Protein AF-A0AAF0U7B2-F1 (afdb_monomer)

Mean predicted aligned error: 6.47 Å

Solvent-accessible surface area (backbone atoms only — not comparable to full-atom values): 5122 Å² total; per-residue (Å²): 125,72,64,65,56,56,52,52,52,51,52,52,50,50,51,55,52,44,54,55,48,38,73,77,40,78,69,44,24,70,61,33,42,52,44,16,48,51,30,45,76,71,64,38,33,66,61,14,38,55,37,38,59,54,17,40,78,53,36,57,68,76,58,23,57,57,45,49,62,48,41,56,51,36,54,52,52,38,49,54,53,50,50,55,52,48,54,64,58,56,73,73,70,85,129

Secondary structure (DSSP, 8-state):
--HHHHHHHHHHHHHHHHHHHHHH-TT-HHHHHHHHHHHHHTT-HHHHHHHHHHHHHHS-HHHHHHHHHHHHHHHHHHHHHHHHHHHHHHTT---

Nearest PDB structures (foldseek):
  2kcl-assembly1_A  TM=8.199E-01  e=1.122E-01  Salinibacter ruber DSM 13855
  8ye5-assembly1_B  TM=8.327E-01  e=1.352E-01  Dehalobacter sp.
  2kcv-assembly1_A  TM=8.050E-01  e=1.629E-01  Salinibacter ruber DSM 13855
  8ye5-assembly1_A  TM=8.488E-01  e=3.658E-01  Dehalobacter sp.
  3upv-assembly1_A  TM=6.877E-01  e=3.658E-01  Saccharomyces cerevisiae S288C

Radius of gyration: 16.17 Å; Cα contacts (8 Å, |Δi|>4): 68; chains: 1; bounding box: 52×34×39 Å

pLDDT: mean 88.71, std 13.55, range [42.66, 98.0]

Foldseek 3Di:
DVVVVVVVVVLVVVLVVLVVVCVVPVLPLVSLLVSLVSCVVVVVLVVSLVSLVSSLVNDDPVVNVVSVVVSVVSVVSVVVVVVVVVVVVVVVDDD

Sequence (95 aa):
MLDNVSEY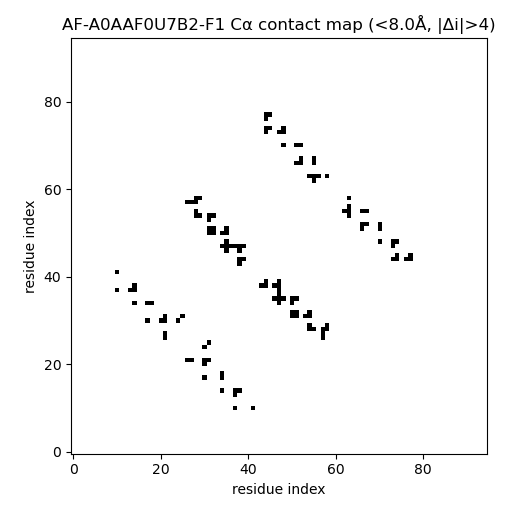QLSRLAIMASQRLLILQPHNWALRRDHGMMLYYSREYEEAVQELSICMVFAPEEEAEVLEAFVEKLHLLRLESSWKNLERKGRLTVT

Structure (mmCIF, N/CA/C/O backbone):
data_AF-A0AAF0U7B2-F1
#
_entry.id   AF-A0AAF0U7B2-F1
#
loop_
_atom_site.group_PDB
_atom_site.id
_atom_site.type_symbol
_atom_site.label_atom_id
_atom_site.label_alt_id
_atom_site.label_comp_id
_atom_site.label_asym_id
_atom_site.label_entity_id
_atom_site.label_seq_id
_atom_site.pdbx_PDB_ins_code
_atom_site.Cartn_x
_atom_site.Cartn_y
_atom_site.Cartn_z
_atom_site.occupancy
_atom_site.B_iso_or_equiv
_atom_site.auth_seq_id
_atom_site.auth_comp_id
_atom_site.auth_asym_id
_atom_site.auth_atom_id
_atom_site.pdbx_PDB_model_num
ATOM 1 N N . MET A 1 1 ? -15.161 23.498 4.852 1.00 51.62 1 MET A N 1
ATOM 2 C CA . MET A 1 1 ? -16.105 22.458 4.365 1.00 51.62 1 MET A CA 1
ATOM 3 C C . MET A 1 1 ? -16.000 22.245 2.850 1.00 51.62 1 MET A C 1
ATOM 5 O O . MET A 1 1 ? -16.277 21.140 2.411 1.00 51.62 1 MET A O 1
ATOM 9 N N . LEU A 1 2 ? -15.566 23.244 2.061 1.00 53.09 2 LEU A N 1
ATOM 10 C CA . LEU A 1 2 ? -15.340 23.105 0.611 1.00 53.09 2 LEU A CA 1
ATOM 11 C C . LEU A 1 2 ? -13.987 22.453 0.244 1.00 53.09 2 LEU A C 1
ATOM 13 O O . LEU A 1 2 ? -13.906 21.812 -0.797 1.00 53.09 2 LEU A O 1
ATOM 17 N N . ASP A 1 3 ? -12.973 22.527 1.113 1.00 60.94 3 ASP A N 1
ATOM 18 C CA . ASP A 1 3 ? -11.630 21.978 0.832 1.00 60.94 3 ASP A CA 1
ATOM 19 C C . ASP A 1 3 ? -11.572 20.440 0.851 1.00 60.94 3 ASP A C 1
ATOM 21 O O . ASP A 1 3 ? -10.900 19.822 0.033 1.00 60.94 3 ASP A O 1
ATOM 25 N N . ASN A 1 4 ? -12.359 19.788 1.713 1.00 57.91 4 ASN A N 1
ATOM 26 C CA . ASN A 1 4 ? -12.353 18.321 1.816 1.00 57.91 4 ASN A CA 1
ATOM 27 C C . ASN A 1 4 ? -12.947 17.639 0.569 1.00 57.91 4 ASN A C 1
ATOM 29 O O . ASN A 1 4 ? -12.645 16.483 0.279 1.00 57.91 4 ASN A O 1
ATOM 33 N N . VAL A 1 5 ? -13.831 18.334 -0.157 1.00 61.03 5 VAL A N 1
ATOM 34 C CA . VAL A 1 5 ? -14.487 17.788 -1.353 1.00 61.03 5 VAL A CA 1
ATOM 35 C C . VAL A 1 5 ? -13.519 17.774 -2.534 1.00 61.03 5 VAL A C 1
ATOM 37 O O . VAL A 1 5 ? -13.499 16.795 -3.278 1.00 61.03 5 VAL A O 1
ATOM 40 N N . SER A 1 6 ? -12.691 18.811 -2.699 1.00 70.94 6 SER A N 1
ATOM 41 C CA . SER A 1 6 ? -11.675 18.843 -3.758 1.00 70.94 6 SER A CA 1
ATOM 42 C C . SER A 1 6 ? -10.562 17.824 -3.502 1.00 70.94 6 SER A C 1
ATOM 44 O O . SER A 1 6 ? -10.163 17.118 -4.429 1.00 70.94 6 SER A O 1
ATOM 46 N N . GLU A 1 7 ? -10.134 17.670 -2.248 1.00 69.38 7 GLU A N 1
ATOM 47 C CA . GLU A 1 7 ? -9.124 16.686 -1.841 1.00 69.38 7 GLU A CA 1
ATOM 48 C C . GLU A 1 7 ? -9.593 15.239 -2.080 1.00 69.38 7 GLU A C 1
ATOM 50 O O . GLU A 1 7 ? -8.857 14.425 -2.641 1.00 69.38 7 GLU A O 1
ATOM 55 N N . TYR A 1 8 ? -10.856 14.927 -1.764 1.00 75.75 8 TYR A N 1
ATOM 56 C CA . TYR A 1 8 ? -11.434 13.604 -2.019 1.00 75.75 8 TYR A CA 1
ATOM 57 C C . TYR A 1 8 ? -11.513 13.269 -3.517 1.00 75.75 8 TYR A C 1
ATOM 59 O O . TYR A 1 8 ? -11.201 12.149 -3.926 1.00 75.75 8 TYR A O 1
ATOM 67 N N . GLN A 1 9 ? -11.898 14.234 -4.362 1.00 81.12 9 GLN A N 1
ATOM 68 C CA . GLN A 1 9 ? -11.911 14.018 -5.813 1.00 81.12 9 GLN A CA 1
ATOM 69 C C . GLN A 1 9 ? -10.496 13.818 -6.366 1.00 81.12 9 GLN A C 1
ATOM 71 O O . GLN A 1 9 ? -10.295 12.942 -7.209 1.00 81.12 9 GLN A O 1
ATOM 76 N N . LEU A 1 10 ? -9.516 14.579 -5.869 1.00 86.31 10 LEU A N 1
ATOM 77 C CA . LEU A 1 10 ? -8.119 14.449 -6.277 1.00 86.31 10 LEU A CA 1
ATOM 78 C C . LEU A 1 10 ? -7.544 13.075 -5.906 1.00 86.31 10 LEU A C 1
ATOM 80 O O . LEU A 1 10 ? -6.900 12.447 -6.745 1.00 86.31 10 LEU A O 1
ATOM 84 N N . SER A 1 11 ? -7.837 12.574 -4.701 1.00 86.50 11 SER A N 1
ATOM 85 C CA . SER A 1 11 ? -7.413 11.234 -4.268 1.00 86.50 11 SER A CA 1
ATOM 86 C C . SER A 1 11 ? -7.990 10.135 -5.170 1.00 86.50 11 SER A C 1
ATOM 88 O O . SER A 1 11 ? -7.255 9.284 -5.676 1.00 86.50 11 SER A O 1
ATOM 90 N N . ARG A 1 12 ? -9.288 10.205 -5.498 1.00 91.31 12 ARG A N 1
ATOM 91 C CA . ARG A 1 12 ? -9.918 9.246 -6.422 1.00 91.31 12 ARG A CA 1
ATOM 92 C C . ARG A 1 12 ? -9.309 9.287 -7.823 1.00 91.31 12 ARG A C 1
ATOM 94 O O . ARG A 1 12 ? -9.066 8.239 -8.417 1.00 91.31 12 ARG A O 1
ATOM 101 N N . LEU A 1 13 ? -9.042 10.481 -8.351 1.00 94.06 13 LEU A N 1
ATOM 102 C CA . LEU A 1 13 ? -8.367 10.652 -9.641 1.00 94.06 13 LEU A CA 1
ATOM 103 C C . LEU A 1 13 ? -6.954 10.050 -9.624 1.00 94.06 13 LEU A C 1
ATOM 105 O O . LEU A 1 13 ? -6.576 9.378 -10.584 1.00 94.06 13 LEU A O 1
ATOM 109 N N . ALA A 1 14 ? -6.199 1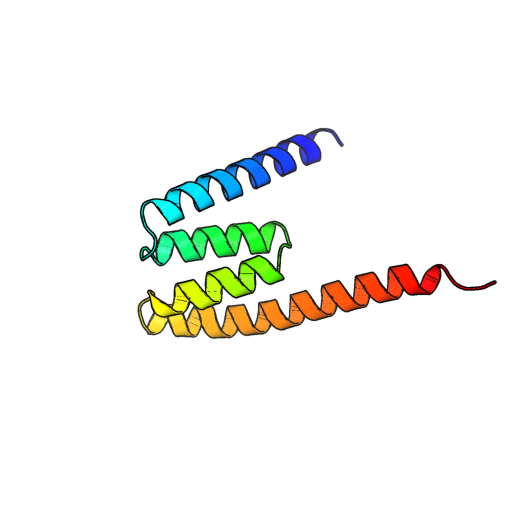0.240 -8.538 1.00 93.50 14 ALA A N 1
ATOM 110 C CA . ALA A 1 14 ? -4.859 9.680 -8.375 1.00 93.50 14 ALA A CA 1
ATOM 111 C C . ALA A 1 14 ? -4.869 8.142 -8.309 1.00 93.50 14 ALA A C 1
ATOM 113 O O . ALA A 1 14 ? -4.064 7.496 -8.985 1.00 93.50 14 ALA A O 1
ATOM 114 N N . ILE A 1 15 ? -5.821 7.545 -7.582 1.00 96.12 15 ILE A N 1
ATOM 115 C CA . ILE A 1 15 ? -6.017 6.085 -7.533 1.00 96.12 15 ILE A CA 1
ATOM 116 C C . ILE A 1 15 ? -6.347 5.538 -8.929 1.00 96.12 15 ILE A C 1
ATOM 118 O O . ILE A 1 15 ? -5.725 4.586 -9.393 1.00 96.12 15 ILE A O 1
ATOM 122 N N . MET A 1 16 ? -7.265 6.175 -9.661 1.00 96.19 16 MET A N 1
ATOM 123 C CA . MET A 1 16 ? -7.612 5.742 -11.020 1.00 96.19 16 MET A CA 1
ATOM 124 C C . MET A 1 16 ? -6.440 5.879 -12.003 1.00 96.19 16 MET A C 1
ATOM 126 O O . MET A 1 16 ? -6.255 5.035 -12.883 1.00 96.19 16 MET A O 1
ATOM 130 N N . ALA A 1 17 ? -5.649 6.949 -11.886 1.00 96.12 17 ALA A N 1
ATOM 131 C CA . ALA A 1 17 ? -4.478 7.165 -12.729 1.00 96.12 17 ALA A CA 1
ATOM 132 C C . ALA A 1 17 ? -3.387 6.120 -12.456 1.00 96.12 17 ALA A C 1
ATOM 134 O O . ALA A 1 17 ? -2.852 5.536 -13.398 1.00 96.12 17 ALA A O 1
ATOM 135 N N . SER A 1 18 ? -3.103 5.837 -11.183 1.00 96.00 18 SER A N 1
ATOM 136 C CA . SER A 1 18 ? -2.142 4.799 -10.795 1.00 96.00 18 SER A CA 1
ATOM 137 C C . SER A 1 18 ? -2.605 3.403 -11.220 1.00 96.00 18 SER A C 1
ATOM 139 O O . SER A 1 18 ? -1.806 2.656 -11.779 1.00 96.00 18 SER A O 1
ATOM 141 N N . GLN A 1 19 ? -3.899 3.084 -11.126 1.00 96.12 19 GLN A N 1
ATOM 142 C CA . GLN A 1 19 ? -4.438 1.821 -11.647 1.00 96.12 19 GLN A CA 1
ATOM 143 C C . GLN A 1 19 ? -4.195 1.661 -13.160 1.00 96.12 19 GLN A C 1
ATOM 145 O O . GLN A 1 19 ? -3.830 0.582 -13.628 1.00 96.12 19 GLN A O 1
ATOM 150 N N . ARG A 1 20 ? -4.336 2.739 -13.948 1.00 96.75 20 ARG A N 1
ATOM 151 C CA . ARG A 1 20 ? -4.004 2.716 -15.386 1.00 96.75 20 ARG A CA 1
ATOM 152 C C . ARG A 1 20 ? -2.514 2.485 -15.632 1.00 96.75 20 ARG A C 1
ATOM 154 O O . ARG A 1 20 ? -2.168 1.777 -16.573 1.00 96.75 20 ARG A O 1
ATOM 161 N N . LEU A 1 21 ? -1.641 3.049 -14.797 1.00 96.56 21 LEU A N 1
ATOM 162 C CA . LEU A 1 21 ? -0.200 2.799 -14.880 1.00 96.56 21 LEU A CA 1
ATOM 163 C C . LEU A 1 21 ? 0.139 1.333 -14.586 1.00 96.56 21 LEU A C 1
ATOM 165 O O . LEU A 1 21 ? 0.979 0.767 -15.281 1.00 96.56 21 LEU A O 1
ATOM 169 N N . LEU A 1 22 ? -0.551 0.693 -13.638 1.00 96.50 22 LEU A N 1
ATOM 170 C CA . LEU A 1 22 ? -0.353 -0.728 -13.328 1.00 96.50 22 LEU A CA 1
ATOM 171 C C . LEU A 1 22 ? -0.747 -1.659 -14.477 1.00 96.50 22 LEU A C 1
ATOM 173 O O . LEU A 1 22 ? -0.097 -2.680 -14.676 1.00 96.50 22 LEU A O 1
ATOM 177 N N . ILE A 1 23 ? -1.755 -1.297 -15.275 1.00 95.94 23 ILE A N 1
ATOM 178 C CA . ILE A 1 23 ? -2.094 -2.043 -16.498 1.00 95.94 23 ILE A CA 1
ATOM 179 C C . ILE A 1 23 ? -0.929 -2.001 -17.498 1.00 95.94 23 ILE A C 1
ATOM 181 O O . ILE A 1 23 ? -0.641 -2.999 -18.154 1.00 95.94 23 ILE A O 1
ATOM 185 N N . LEU A 1 24 ? -0.247 -0.856 -17.608 1.00 97.69 24 LEU A N 1
ATOM 186 C CA . LEU A 1 24 ? 0.894 -0.685 -18.511 1.00 97.69 24 LEU A CA 1
ATOM 187 C C . LEU A 1 24 ? 2.176 -1.333 -17.968 1.00 97.69 24 LEU A C 1
ATOM 189 O O . LEU A 1 24 ? 3.013 -1.777 -18.751 1.00 97.69 24 LEU A O 1
ATOM 193 N N . GLN A 1 25 ? 2.348 -1.371 -16.645 1.00 97.12 25 GLN A N 1
ATOM 194 C CA . GLN A 1 25 ? 3.555 -1.863 -15.977 1.00 97.12 25 GLN A CA 1
ATOM 195 C C . GLN A 1 25 ? 3.221 -2.7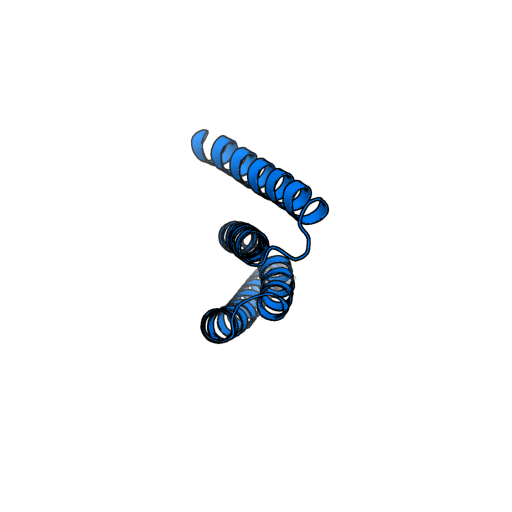80 -14.784 1.00 97.12 25 GLN A C 1
ATOM 197 O O . GLN A 1 25 ? 3.498 -2.436 -13.633 1.00 97.12 25 GLN A O 1
ATOM 202 N N . PRO A 1 26 ? 2.674 -3.982 -15.032 1.00 95.25 26 PRO A N 1
ATOM 203 C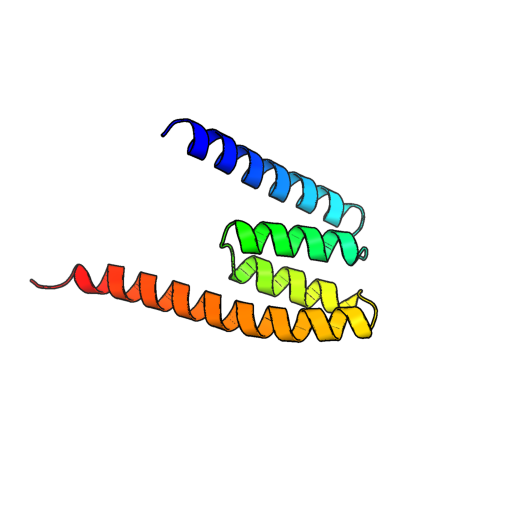 CA . PRO A 1 26 ? 2.150 -4.843 -13.971 1.00 95.25 26 PRO A CA 1
ATOM 204 C C . PRO A 1 26 ? 3.220 -5.473 -13.073 1.00 95.25 26 PRO A C 1
ATOM 206 O O . PRO A 1 26 ? 2.875 -6.015 -12.032 1.00 95.25 26 PRO A O 1
ATOM 209 N N . HIS A 1 27 ? 4.499 -5.426 -13.442 1.00 96.69 27 HIS A N 1
ATOM 210 C CA . HIS A 1 27 ? 5.600 -5.986 -12.643 1.00 96.69 27 HIS A CA 1
ATOM 211 C C . HIS A 1 27 ? 6.435 -4.896 -11.956 1.00 96.69 27 HIS A C 1
ATOM 213 O O . HIS A 1 27 ? 7.437 -5.190 -11.314 1.00 96.69 27 HIS A O 1
ATOM 219 N N . ASN A 1 28 ? 6.055 -3.623 -12.108 1.00 97.25 28 ASN A N 1
ATOM 220 C CA . ASN A 1 28 ? 6.772 -2.519 -11.488 1.00 97.25 28 ASN A CA 1
ATOM 221 C C . ASN A 1 28 ? 6.348 -2.399 -10.019 1.00 97.25 28 ASN A C 1
ATOM 223 O O . ASN A 1 28 ? 5.331 -1.780 -9.700 1.00 97.25 28 ASN A O 1
ATOM 227 N N . TRP A 1 29 ? 7.130 -3.015 -9.134 1.00 97.12 29 TRP A N 1
ATOM 228 C CA . TRP A 1 29 ? 6.848 -3.056 -7.701 1.00 97.12 29 TRP A CA 1
ATOM 229 C C . TRP A 1 29 ? 6.749 -1.656 -7.081 1.00 97.12 29 TRP A C 1
ATOM 231 O O . TRP A 1 29 ? 5.870 -1.424 -6.261 1.00 97.12 29 TRP A O 1
ATOM 241 N N . ALA A 1 30 ? 7.558 -0.684 -7.516 1.00 97.06 30 ALA A N 1
ATOM 242 C CA . ALA A 1 30 ? 7.503 0.674 -6.975 1.00 97.06 30 ALA A CA 1
ATOM 243 C C . ALA A 1 30 ? 6.148 1.344 -7.271 1.00 97.06 30 ALA A C 1
ATOM 245 O O . ALA A 1 30 ? 5.546 1.946 -6.383 1.00 97.06 30 ALA A O 1
ATOM 246 N N . LEU A 1 31 ? 5.618 1.164 -8.489 1.00 97.19 31 LEU A N 1
ATOM 247 C CA . LEU A 1 31 ? 4.278 1.649 -8.841 1.00 97.19 31 LEU A CA 1
ATOM 248 C C . LEU A 1 31 ? 3.177 0.936 -8.049 1.00 97.19 31 LEU A C 1
ATOM 250 O O . LEU A 1 31 ? 2.214 1.582 -7.636 1.00 97.19 31 LEU A O 1
ATOM 254 N N . ARG A 1 32 ? 3.313 -0.377 -7.822 1.00 97.75 32 ARG A N 1
ATOM 255 C CA . ARG A 1 32 ? 2.365 -1.152 -7.003 1.00 97.75 32 ARG A CA 1
ATOM 256 C C . ARG A 1 32 ? 2.361 -0.695 -5.556 1.00 97.75 32 ARG A C 1
ATOM 258 O O . ARG A 1 32 ? 1.294 -0.459 -4.995 1.00 97.75 32 ARG A O 1
ATOM 265 N N . ARG A 1 33 ? 3.546 -0.492 -4.979 1.00 97.69 33 ARG A N 1
ATOM 266 C CA . ARG A 1 33 ? 3.722 0.069 -3.641 1.00 97.69 33 ARG A CA 1
ATOM 267 C C . ARG A 1 33 ? 3.006 1.408 -3.532 1.00 97.69 33 ARG A C 1
ATOM 269 O O . ARG A 1 33 ? 2.190 1.590 -2.636 1.00 97.69 33 ARG A O 1
ATOM 276 N N . ASP A 1 34 ? 3.271 2.326 -4.456 1.00 97.44 34 ASP A N 1
ATOM 277 C CA . ASP A 1 34 ? 2.677 3.661 -4.421 1.00 97.44 34 ASP A CA 1
ATOM 278 C C . ASP A 1 34 ? 1.145 3.606 -4.571 1.00 97.44 34 ASP A C 1
ATOM 280 O O . ASP A 1 34 ? 0.437 4.299 -3.840 1.00 97.44 34 ASP A O 1
ATOM 284 N N . HIS A 1 35 ? 0.615 2.734 -5.439 1.00 97.81 35 HIS A N 1
ATOM 285 C CA . HIS A 1 35 ? -0.830 2.507 -5.566 1.00 97.81 35 HIS A CA 1
ATOM 286 C C . HIS A 1 35 ? -1.448 1.946 -4.275 1.00 97.81 35 HIS A C 1
ATOM 288 O O . HIS A 1 35 ? -2.433 2.490 -3.772 1.00 97.81 35 HIS A O 1
ATOM 294 N N . GLY A 1 36 ? -0.833 0.916 -3.687 1.00 97.31 36 GLY A N 1
ATOM 295 C CA . GLY A 1 36 ? -1.249 0.340 -2.407 1.00 97.31 36 GLY A CA 1
ATOM 296 C C . GLY A 1 36 ? -1.228 1.359 -1.264 1.00 97.31 36 GLY A C 1
ATOM 297 O O . GLY A 1 36 ? -2.147 1.405 -0.444 1.00 97.31 36 GLY A O 1
ATOM 298 N N . MET A 1 37 ? -0.236 2.254 -1.248 1.00 96.19 37 MET A N 1
ATOM 299 C CA . MET A 1 37 ? -0.171 3.349 -0.278 1.00 96.19 37 MET A CA 1
ATOM 300 C C . MET A 1 37 ? -1.287 4.380 -0.481 1.00 96.19 37 MET A C 1
ATOM 302 O O . MET A 1 37 ? -1.852 4.856 0.504 1.00 96.19 37 MET A O 1
ATOM 306 N N . MET A 1 38 ? -1.657 4.708 -1.724 1.00 95.81 38 MET A N 1
ATOM 307 C CA . MET A 1 38 ? -2.808 5.582 -1.996 1.00 95.81 38 MET A CA 1
ATOM 308 C C . MET A 1 38 ? -4.118 4.975 -1.468 1.00 95.81 38 MET A C 1
ATOM 310 O O . MET A 1 38 ? -4.898 5.682 -0.830 1.00 95.81 38 MET A O 1
ATOM 314 N N . LEU A 1 39 ? -4.330 3.668 -1.660 1.00 96.00 39 LEU A N 1
ATOM 315 C CA . LEU A 1 39 ? -5.488 2.942 -1.117 1.00 96.00 39 LEU A CA 1
ATOM 316 C C . LEU A 1 39 ? -5.503 2.975 0.419 1.00 96.00 39 LEU A C 1
ATOM 318 O O . LEU A 1 39 ? -6.532 3.274 1.031 1.00 96.00 39 LEU A O 1
ATOM 322 N N . TYR A 1 40 ? -4.343 2.773 1.053 1.00 95.12 40 TYR A N 1
ATOM 323 C CA . TYR A 1 40 ? -4.199 2.890 2.505 1.00 95.12 40 TYR A CA 1
ATOM 324 C C . TYR A 1 40 ? -4.602 4.280 3.023 1.00 95.12 40 TYR A C 1
ATOM 326 O O . TYR A 1 40 ? -5.386 4.377 3.973 1.00 95.12 40 TYR A O 1
ATOM 334 N N . TYR A 1 41 ? -4.115 5.358 2.397 1.00 92.50 41 TYR A N 1
ATOM 335 C CA . TYR A 1 41 ? -4.472 6.726 2.794 1.00 92.50 41 TYR A CA 1
ATOM 336 C C . TYR A 1 41 ? -5.957 7.038 2.566 1.00 92.50 41 TYR A C 1
ATOM 338 O O . TYR A 1 41 ? -6.558 7.760 3.365 1.00 92.50 41 TYR A O 1
ATOM 346 N N . SER A 1 42 ? -6.576 6.425 1.554 1.00 91.88 42 SER A N 1
ATOM 347 C CA . SER A 1 42 ? -8.025 6.478 1.316 1.00 91.88 42 SER A CA 1
ATOM 348 C C . SER A 1 42 ? -8.851 5.584 2.249 1.00 91.88 42 SER A C 1
ATOM 350 O O . SER A 1 42 ? -10.079 5.630 2.203 1.00 91.88 42 SER A O 1
ATOM 352 N N . ARG A 1 43 ? -8.203 4.837 3.157 1.00 92.00 43 ARG A N 1
ATOM 353 C CA . ARG A 1 43 ? -8.820 3.878 4.095 1.00 92.00 43 ARG A CA 1
ATOM 354 C C . ARG A 1 43 ? -9.497 2.684 3.411 1.00 92.00 43 ARG A C 1
ATOM 356 O O . ARG A 1 43 ? -10.319 2.009 4.029 1.00 92.00 43 ARG A O 1
ATOM 363 N N . GLU A 1 44 ? -9.116 2.397 2.172 1.00 93.62 44 GLU A N 1
ATOM 364 C CA . GLU A 1 44 ? -9.489 1.199 1.414 1.00 93.62 44 GLU A CA 1
ATOM 365 C C . GLU A 1 44 ? -8.544 0.057 1.824 1.00 93.62 44 GLU A C 1
ATOM 367 O O . GLU A 1 44 ? -7.644 -0.350 1.092 1.00 93.62 44 GLU A O 1
ATOM 372 N N . TYR A 1 45 ? -8.651 -0.376 3.089 1.00 95.06 45 TYR A N 1
ATOM 373 C CA . TYR A 1 45 ? -7.665 -1.271 3.709 1.00 95.06 45 TYR A CA 1
ATOM 374 C C . TYR A 1 45 ? -7.642 -2.674 3.096 1.00 95.06 45 TYR A C 1
ATOM 376 O O . TYR A 1 45 ? -6.614 -3.339 3.150 1.00 95.06 45 TYR A O 1
ATOM 384 N N . GLU A 1 46 ? -8.758 -3.145 2.544 1.00 94.88 46 GLU A N 1
ATOM 385 C CA . GLU A 1 46 ? -8.818 -4.457 1.899 1.00 94.88 46 GLU A CA 1
ATOM 386 C C . GLU A 1 46 ? -8.056 -4.455 0.575 1.00 94.88 46 GLU A C 1
ATOM 388 O O . GLU A 1 46 ? -7.207 -5.314 0.345 1.00 94.88 46 GLU A O 1
ATOM 393 N N . GLU A 1 47 ? -8.311 -3.447 -0.246 1.00 96.25 47 GLU A N 1
ATOM 394 C CA . GLU A 1 47 ? -7.652 -3.215 -1.520 1.00 96.25 47 GLU A CA 1
ATOM 395 C C . GLU A 1 47 ? -6.159 -2.920 -1.312 1.00 96.25 47 GLU A C 1
ATOM 397 O O . GLU A 1 47 ? -5.316 -3.465 -2.023 1.00 96.25 47 GLU A O 1
ATOM 402 N N . ALA A 1 48 ? -5.813 -2.129 -0.289 1.00 97.50 48 ALA A N 1
ATOM 403 C CA . ALA A 1 48 ? -4.424 -1.840 0.066 1.00 97.50 48 ALA A CA 1
ATOM 404 C C . ALA A 1 48 ? -3.648 -3.106 0.458 1.00 97.50 48 ALA A C 1
ATOM 406 O O . ALA A 1 48 ? -2.525 -3.298 -0.002 1.00 97.50 48 ALA A O 1
ATOM 407 N N . VAL A 1 49 ? -4.245 -3.981 1.278 1.00 97.50 49 VAL A N 1
ATOM 408 C CA . VAL A 1 49 ? -3.652 -5.281 1.629 1.00 97.50 49 VAL A CA 1
ATOM 409 C C . VAL A 1 49 ? -3.401 -6.103 0.371 1.00 97.50 49 VAL A C 1
ATOM 411 O O . VAL A 1 49 ? -2.285 -6.566 0.169 1.00 97.50 49 VAL A O 1
ATOM 414 N N . GLN A 1 50 ? -4.412 -6.259 -0.489 1.00 97.06 50 GLN A N 1
ATOM 415 C CA . GLN A 1 50 ? -4.292 -7.074 -1.700 1.00 97.06 50 GLN A CA 1
ATOM 416 C C . GLN A 1 50 ? -3.177 -6.564 -2.618 1.00 97.06 50 GLN A C 1
ATOM 418 O O . GLN A 1 50 ? -2.325 -7.344 -3.045 1.00 97.06 50 GLN A O 1
ATOM 423 N N . GLU A 1 51 ? -3.152 -5.260 -2.894 1.00 98.00 51 GLU A N 1
ATOM 424 C CA . GLU A 1 51 ? -2.162 -4.677 -3.796 1.00 98.00 51 GLU A CA 1
ATOM 425 C C . GLU A 1 51 ? -0.742 -4.766 -3.223 1.00 98.00 51 GLU A C 1
ATOM 427 O O . GLU A 1 51 ? 0.192 -5.122 -3.943 1.00 98.00 51 GLU A O 1
ATOM 432 N N . LEU A 1 52 ? -0.560 -4.499 -1.926 1.00 97.62 52 LEU A N 1
ATOM 433 C CA . LEU A 1 52 ? 0.758 -4.573 -1.292 1.00 97.62 52 LEU A CA 1
ATOM 434 C C . LEU A 1 52 ? 1.247 -6.018 -1.143 1.00 97.62 52 LEU A C 1
ATOM 436 O O . LEU A 1 52 ? 2.439 -6.263 -1.311 1.00 97.62 52 LEU A O 1
ATOM 440 N N . SER A 1 53 ? 0.351 -6.990 -0.947 1.00 97.19 53 SER A N 1
ATOM 441 C CA . SER A 1 53 ? 0.708 -8.411 -1.022 1.00 97.19 53 SER A CA 1
ATOM 442 C C . SER A 1 53 ? 1.206 -8.815 -2.409 1.00 97.19 53 SER A C 1
ATOM 444 O O . SER A 1 53 ? 2.173 -9.563 -2.516 1.00 97.19 53 SER A O 1
ATOM 446 N N . ILE A 1 54 ? 0.597 -8.293 -3.478 1.00 96.94 54 ILE A N 1
ATOM 447 C CA . ILE A 1 54 ? 1.086 -8.512 -4.847 1.00 96.94 54 ILE A CA 1
ATOM 448 C C . ILE A 1 54 ? 2.424 -7.793 -5.063 1.00 96.94 54 ILE A C 1
ATOM 450 O O . ILE A 1 54 ? 3.320 -8.343 -5.700 1.00 96.94 54 ILE A O 1
ATOM 454 N N . CYS A 1 55 ? 2.584 -6.581 -4.527 1.00 97.50 55 CYS A N 1
ATOM 455 C CA . CYS A 1 55 ? 3.821 -5.809 -4.622 1.00 97.50 55 CYS A CA 1
ATOM 456 C C . CYS A 1 55 ? 5.036 -6.593 -4.104 1.00 97.50 55 CYS A C 1
ATOM 458 O O . CYS A 1 55 ? 6.069 -6.596 -4.771 1.00 97.50 55 CYS A O 1
ATOM 460 N N . MET A 1 56 ? 4.899 -7.292 -2.970 1.00 96.81 56 MET A N 1
ATOM 461 C CA . MET A 1 56 ? 5.977 -8.097 -2.377 1.00 96.81 56 MET A CA 1
ATOM 462 C C . MET A 1 56 ? 6.518 -9.172 -3.326 1.00 96.81 56 MET A C 1
ATOM 464 O O . MET A 1 56 ? 7.708 -9.452 -3.309 1.00 96.81 56 MET A O 1
ATOM 468 N N . VAL A 1 57 ? 5.679 -9.727 -4.208 1.00 97.12 57 VAL A N 1
ATOM 469 C CA . VAL A 1 57 ? 6.095 -10.750 -5.187 1.00 97.12 57 VAL A CA 1
ATOM 470 C C . VAL A 1 57 ? 7.099 -10.198 -6.209 1.00 97.12 57 VAL A C 1
ATOM 472 O O . VAL A 1 57 ? 7.880 -10.955 -6.781 1.00 97.12 57 VAL A O 1
ATOM 475 N N . PHE A 1 58 ? 7.077 -8.887 -6.460 1.00 96.69 58 PHE A N 1
ATOM 476 C CA . PHE A 1 58 ? 7.932 -8.226 -7.451 1.00 96.69 58 PHE A CA 1
ATOM 477 C C . PHE A 1 58 ? 9.041 -7.368 -6.831 1.00 96.69 58 PHE A C 1
ATOM 479 O O . PHE A 1 58 ? 9.894 -6.862 -7.564 1.00 96.69 58 PHE A O 1
ATOM 486 N N . ALA A 1 59 ? 8.999 -7.149 -5.518 1.00 97.00 59 ALA A N 1
ATOM 487 C CA . ALA A 1 59 ? 9.952 -6.311 -4.807 1.00 97.00 59 ALA A CA 1
ATOM 488 C C . ALA A 1 59 ? 11.259 -7.075 -4.513 1.00 97.00 59 ALA A C 1
ATOM 490 O O . ALA A 1 59 ? 11.246 -8.304 -4.423 1.00 97.00 59 ALA A O 1
ATOM 491 N N . PRO A 1 60 ? 12.390 -6.365 -4.347 1.00 97.19 60 PRO A N 1
ATOM 492 C CA . PRO A 1 60 ? 13.579 -6.925 -3.708 1.00 97.19 60 PRO A CA 1
ATOM 493 C C . PRO A 1 60 ? 13.252 -7.469 -2.311 1.00 97.19 60 PRO A C 1
ATOM 495 O O . PRO A 1 60 ? 12.344 -6.959 -1.655 1.00 97.19 60 PRO A O 1
ATOM 498 N N . GLU A 1 61 ? 14.001 -8.472 -1.855 1.00 96.12 61 GLU A N 1
ATOM 499 C CA . GLU A 1 61 ? 13.759 -9.168 -0.582 1.00 96.12 61 GLU A CA 1
ATOM 500 C C . GLU A 1 61 ? 13.715 -8.196 0.604 1.00 96.12 61 GLU A C 1
ATOM 502 O O . GLU A 1 61 ? 12.776 -8.227 1.394 1.00 96.12 61 GLU A O 1
ATOM 507 N N . GLU A 1 62 ? 14.644 -7.241 0.657 1.00 95.31 62 GLU A N 1
ATOM 508 C CA . GLU A 1 62 ? 14.727 -6.265 1.746 1.00 95.31 62 GLU A CA 1
ATOM 509 C C . GLU A 1 62 ? 13.501 -5.338 1.800 1.00 95.31 62 GLU A C 1
ATOM 511 O O . GLU A 1 62 ? 13.037 -4.953 2.872 1.00 95.31 62 GLU A O 1
ATOM 516 N N . GLU A 1 63 ? 12.950 -4.980 0.638 1.00 95.31 63 GLU A N 1
ATOM 517 C CA . GLU A 1 63 ? 11.729 -4.171 0.546 1.00 95.31 63 GLU A CA 1
ATOM 518 C C . GLU A 1 63 ? 10.483 -5.016 0.848 1.00 95.31 63 GLU A C 1
ATOM 520 O O . GLU A 1 63 ? 9.519 -4.519 1.434 1.00 95.31 63 GLU A O 1
ATOM 525 N N . ALA A 1 64 ? 10.496 -6.298 0.472 1.00 96.12 64 ALA A N 1
ATOM 526 C CA . ALA A 1 64 ? 9.413 -7.231 0.752 1.00 96.12 64 ALA A CA 1
ATOM 527 C C . ALA A 1 64 ? 9.259 -7.476 2.261 1.00 96.12 64 ALA A C 1
ATOM 529 O O . ALA A 1 64 ? 8.137 -7.408 2.758 1.00 96.12 64 ALA A O 1
ATOM 530 N N . GLU A 1 65 ? 10.357 -7.651 3.003 1.00 95.12 65 GLU A N 1
ATOM 531 C CA . GLU A 1 65 ? 10.334 -7.797 4.468 1.00 95.12 65 GLU A CA 1
ATOM 532 C C . GLU A 1 65 ? 9.713 -6.571 5.162 1.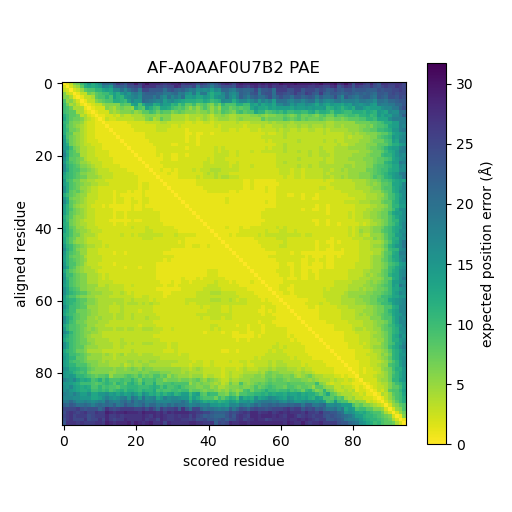00 95.12 65 GLU A C 1
ATOM 534 O O . GLU A 1 65 ? 8.896 -6.692 6.080 1.00 95.12 65 GLU A O 1
ATOM 539 N N . VAL A 1 66 ? 10.051 -5.362 4.698 1.00 95.06 66 VAL A N 1
ATOM 540 C CA . VAL A 1 66 ? 9.458 -4.119 5.220 1.00 95.06 66 VAL A CA 1
ATOM 541 C C . VAL A 1 66 ? 7.959 -4.057 4.916 1.00 95.06 66 VAL A C 1
ATOM 543 O O . VAL A 1 66 ? 7.160 -3.639 5.764 1.00 95.06 66 VAL A O 1
ATOM 546 N N . LEU A 1 67 ? 7.564 -4.465 3.708 1.00 94.94 67 LEU A N 1
ATOM 547 C CA . LEU A 1 67 ? 6.166 -4.504 3.293 1.00 94.94 67 LEU A CA 1
ATOM 548 C C . LEU A 1 67 ? 5.356 -5.561 4.046 1.00 94.94 67 LEU A C 1
ATOM 550 O O . LEU A 1 67 ? 4.193 -5.298 4.346 1.00 94.94 67 LEU A O 1
ATOM 554 N N . GLU A 1 68 ? 5.945 -6.700 4.399 1.00 96.31 68 GLU A N 1
ATOM 555 C CA . GLU A 1 68 ? 5.271 -7.780 5.123 1.00 96.31 68 GLU A CA 1
ATOM 556 C C . GLU A 1 68 ? 4.755 -7.291 6.480 1.00 96.31 68 GLU A C 1
ATOM 558 O O . GLU A 1 68 ? 3.548 -7.323 6.739 1.00 96.31 68 GLU A O 1
ATOM 563 N N . ALA A 1 69 ? 5.634 -6.698 7.292 1.00 95.25 69 ALA A N 1
ATOM 564 C CA . ALA A 1 69 ? 5.257 -6.115 8.581 1.00 95.25 69 ALA A CA 1
ATOM 565 C C . ALA A 1 69 ? 4.182 -5.019 8.435 1.00 95.25 69 ALA A C 1
ATOM 567 O O . ALA A 1 69 ? 3.306 -4.841 9.292 1.00 95.25 69 ALA A O 1
ATOM 568 N N . PHE A 1 70 ? 4.223 -4.260 7.337 1.00 95.38 70 PHE A N 1
ATOM 569 C CA . PHE A 1 70 ? 3.212 -3.248 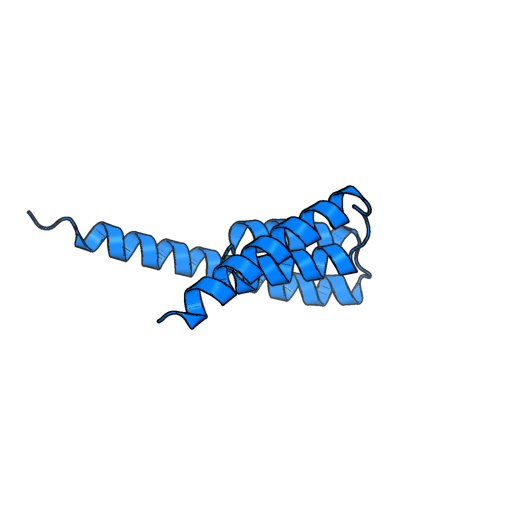7.061 1.00 95.38 70 PHE A CA 1
ATOM 570 C C . PHE A 1 70 ? 1.856 -3.865 6.686 1.00 95.38 70 PHE A C 1
ATOM 572 O O . PHE A 1 70 ? 0.825 -3.417 7.195 1.00 95.38 70 PHE A O 1
ATOM 579 N N . VAL A 1 71 ? 1.834 -4.913 5.861 1.00 96.69 71 VAL A N 1
ATOM 580 C CA . VAL A 1 71 ? 0.617 -5.644 5.475 1.00 96.69 71 VAL A CA 1
ATOM 581 C C . VAL A 1 71 ? -0.043 -6.295 6.692 1.00 96.69 71 VAL A C 1
ATOM 583 O O . VAL A 1 71 ? -1.261 -6.184 6.853 1.00 96.69 71 VAL A O 1
ATOM 586 N N . GLU A 1 72 ? 0.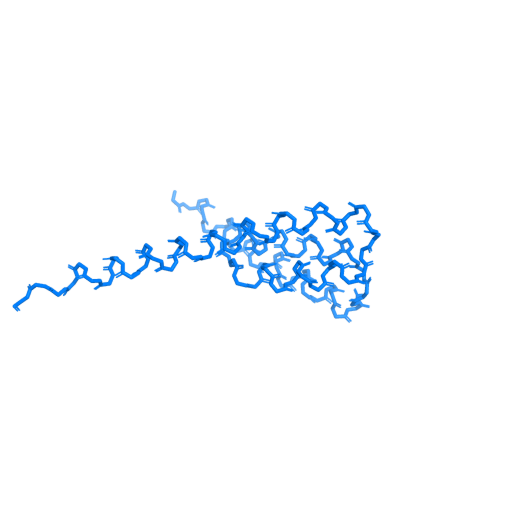729 -6.884 7.606 1.00 95.69 72 GLU A N 1
ATOM 587 C CA . GLU A 1 72 ? 0.208 -7.410 8.876 1.00 95.69 72 GLU A CA 1
ATOM 588 C C . GLU A 1 72 ? -0.523 -6.329 9.684 1.00 95.69 72 GLU A C 1
ATOM 590 O O . GLU A 1 72 ? -1.654 -6.520 10.145 1.00 95.69 72 GLU A O 1
ATOM 595 N N . LYS A 1 73 ? 0.075 -5.138 9.793 1.00 95.19 73 LYS A N 1
ATOM 596 C CA . LYS A 1 73 ? -0.566 -3.992 10.445 1.00 95.19 73 LYS A CA 1
ATOM 597 C C . LYS A 1 73 ? -1.842 -3.554 9.719 1.00 95.19 73 LYS A C 1
ATOM 599 O O . LYS A 1 73 ? -2.824 -3.199 10.376 1.00 95.19 73 LYS A O 1
ATOM 604 N N . LEU A 1 74 ? -1.863 -3.573 8.386 1.00 94.62 74 LEU A N 1
ATOM 605 C CA . LEU A 1 74 ? -3.065 -3.246 7.613 1.00 94.62 74 LEU A CA 1
ATOM 606 C C . LEU A 1 74 ? -4.201 -4.241 7.853 1.00 94.62 74 LEU A C 1
ATOM 608 O O . LEU A 1 74 ? -5.356 -3.822 7.960 1.00 94.62 74 LEU A O 1
ATOM 612 N N . HIS A 1 75 ? -3.896 -5.531 8.010 1.00 94.62 75 HIS A N 1
ATOM 613 C CA . HIS A 1 75 ? -4.898 -6.526 8.389 1.00 94.62 75 HIS A CA 1
ATOM 614 C C . HIS A 1 75 ? -5.567 -6.183 9.726 1.00 94.62 75 HIS A C 1
ATOM 616 O O . HIS A 1 75 ? -6.795 -6.265 9.830 1.00 94.62 75 HIS A O 1
ATOM 622 N N . LEU A 1 76 ? -4.800 -5.728 10.723 1.00 95.25 76 LEU A N 1
ATOM 623 C CA . LEU A 1 76 ? -5.351 -5.274 12.005 1.00 95.25 76 LEU A CA 1
ATOM 624 C C . LEU A 1 76 ? -6.254 -4.044 11.832 1.00 95.25 76 LEU A C 1
ATOM 626 O O . LEU A 1 76 ? -7.375 -4.028 12.340 1.00 95.25 76 LEU A O 1
ATOM 630 N N . LEU A 1 77 ? -5.821 -3.047 11.055 1.00 93.81 77 LEU A N 1
ATOM 631 C CA . LEU A 1 77 ? -6.621 -1.846 10.783 1.00 93.81 77 LEU A CA 1
ATOM 632 C C . LEU A 1 77 ? -7.926 -2.163 10.041 1.00 93.81 77 LEU A C 1
ATOM 634 O O . LEU A 1 77 ? -8.977 -1.603 10.366 1.00 93.81 77 LEU A O 1
ATOM 638 N N . ARG A 1 78 ? -7.889 -3.093 9.078 1.00 92.06 78 ARG A N 1
ATOM 639 C CA . ARG A 1 78 ? -9.086 -3.594 8.391 1.00 92.06 78 ARG A CA 1
ATOM 640 C C . ARG A 1 78 ? -10.063 -4.194 9.397 1.00 92.06 78 ARG A C 1
ATOM 642 O O . ARG A 1 78 ? -11.239 -3.824 9.385 1.00 92.06 78 ARG A O 1
ATOM 649 N N . LEU A 1 79 ? -9.587 -5.065 10.287 1.00 92.75 79 LEU A N 1
ATOM 650 C CA . LEU A 1 79 ? -10.419 -5.658 11.334 1.00 92.75 79 LEU A CA 1
ATOM 651 C C . LEU A 1 79 ? -11.021 -4.572 12.228 1.00 92.75 79 LEU A C 1
ATOM 653 O O . LEU A 1 79 ? -12.243 -4.504 12.340 1.00 92.75 79 LEU A O 1
ATOM 657 N N . GLU A 1 80 ? -10.209 -3.681 12.798 1.00 90.62 80 GLU A N 1
ATOM 658 C CA . GLU A 1 80 ? -10.692 -2.581 13.645 1.00 90.62 80 GLU A CA 1
ATOM 659 C C . GLU A 1 80 ? -11.765 -1.729 12.955 1.00 90.62 80 GLU A C 1
ATOM 661 O O . GLU A 1 80 ? -12.764 -1.353 13.574 1.00 90.62 80 GLU A O 1
ATOM 666 N N . SER A 1 81 ? -11.580 -1.426 11.667 1.00 87.31 81 SER A N 1
ATOM 667 C CA . SER A 1 81 ? -12.556 -0.664 10.885 1.00 87.31 81 SER A CA 1
ATOM 668 C C . SER A 1 81 ? -13.883 -1.416 10.728 1.00 87.31 81 SER A C 1
ATOM 670 O O . SER A 1 81 ? -14.954 -0.821 10.871 1.00 87.31 81 SER A O 1
ATOM 672 N N . SER A 1 82 ? -13.821 -2.735 10.522 1.00 87.38 82 SER A N 1
ATOM 673 C CA . SER A 1 82 ? -14.988 -3.613 10.429 1.00 87.38 82 SER A CA 1
ATOM 674 C C . SER A 1 82 ? -15.749 -3.678 11.757 1.00 87.38 82 SER A C 1
ATOM 676 O O . SER A 1 82 ? -16.964 -3.469 11.783 1.00 87.38 82 SER A O 1
ATOM 678 N N . TRP A 1 83 ? -15.036 -3.850 12.876 1.00 85.75 83 TRP A N 1
ATOM 679 C CA . TRP A 1 83 ? -15.620 -3.849 14.222 1.00 85.75 83 TRP A CA 1
ATOM 680 C C . TRP A 1 83 ? -16.330 -2.529 14.540 1.00 85.75 83 TRP A C 1
ATOM 682 O O . TRP A 1 83 ? -17.493 -2.538 14.941 1.00 85.75 83 TRP A O 1
ATOM 692 N N . LYS A 1 84 ? -15.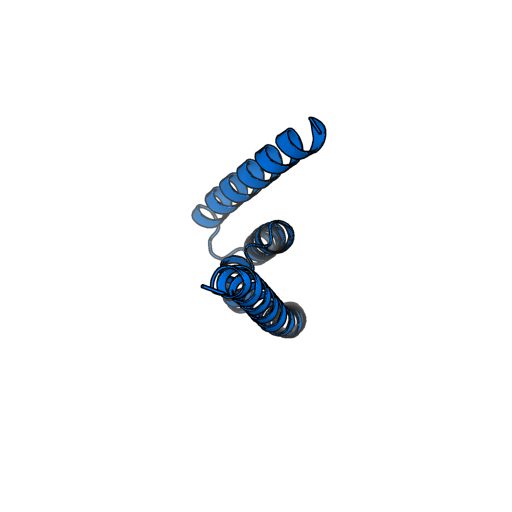692 -1.383 14.269 1.00 84.25 84 LYS A N 1
ATOM 693 C CA . LYS A 1 84 ? -16.312 -0.057 14.460 1.00 84.25 84 LYS A CA 1
ATOM 694 C C . LYS A 1 84 ? -17.578 0.121 13.617 1.00 84.25 84 LYS A C 1
ATOM 696 O O . LYS A 1 84 ? -18.551 0.727 14.070 1.00 84.25 84 LYS A O 1
ATOM 701 N N . ASN A 1 85 ? -17.591 -0.406 12.394 1.00 81.50 85 ASN A N 1
ATOM 702 C CA . ASN A 1 85 ? -18.778 -0.378 11.541 1.00 81.50 85 ASN A CA 1
ATOM 703 C C . ASN A 1 85 ? -19.903 -1.270 12.089 1.00 81.50 85 ASN A C 1
ATOM 705 O O . ASN A 1 85 ? -21.071 -0.873 12.042 1.00 81.50 85 ASN A O 1
ATOM 709 N N . LEU A 1 86 ? -19.570 -2.432 12.658 1.00 82.06 86 LEU A N 1
ATOM 710 C CA . LEU A 1 86 ? -20.537 -3.327 13.293 1.00 82.06 86 LEU A CA 1
ATOM 711 C C . LEU A 1 86 ? -21.151 -2.706 14.556 1.00 82.06 86 LEU A C 1
ATOM 713 O O . LEU A 1 86 ? -22.370 -2.729 14.707 1.00 82.06 86 LEU A O 1
ATOM 717 N N . GLU A 1 87 ? -20.346 -2.079 15.417 1.00 79.12 87 GLU A N 1
ATOM 718 C CA . GLU A 1 87 ? -20.830 -1.359 16.605 1.00 79.12 87 GLU A CA 1
ATOM 719 C C . GLU A 1 87 ? -21.790 -0.219 16.240 1.00 79.12 87 GLU A C 1
ATOM 721 O O . GLU A 1 87 ? -22.842 -0.055 16.865 1.00 79.12 87 GLU A O 1
ATOM 726 N N . ARG A 1 88 ? -21.474 0.548 15.186 1.00 74.56 88 ARG A N 1
ATOM 727 C CA . ARG A 1 88 ? -22.378 1.582 14.654 1.00 74.56 88 ARG A CA 1
ATOM 728 C C . ARG A 1 88 ? -23.705 0.996 14.178 1.00 74.56 88 ARG A C 1
ATOM 730 O O . ARG A 1 88 ? -24.739 1.633 14.363 1.00 74.56 88 ARG A O 1
ATOM 737 N N . LYS A 1 89 ? -23.683 -0.197 13.577 1.00 73.50 89 LYS A N 1
ATOM 738 C CA . LYS A 1 89 ? -24.882 -0.885 13.082 1.00 73.50 89 LYS A CA 1
ATOM 739 C C . LYS A 1 89 ? -25.713 -1.494 14.219 1.00 73.50 89 LYS A C 1
ATOM 741 O O . LYS A 1 89 ? -26.934 -1.427 14.165 1.00 73.50 89 LYS A O 1
ATOM 746 N N . GLY A 1 90 ? -25.068 -2.022 15.262 1.00 64.69 90 GLY A N 1
ATOM 747 C CA . GLY A 1 90 ? -25.722 -2.611 16.439 1.00 64.69 90 GLY A CA 1
ATOM 748 C C . GLY A 1 90 ? -26.369 -1.594 17.387 1.00 64.69 90 GLY A C 1
ATOM 749 O O . GLY A 1 90 ? -27.355 -1.911 18.044 1.00 64.69 90 GLY A O 1
ATOM 750 N N . ARG A 1 91 ? -25.896 -0.338 17.412 1.00 58.41 91 ARG A N 1
ATOM 751 C CA . ARG A 1 91 ? -26.552 0.756 18.161 1.00 58.41 91 ARG A CA 1
ATOM 752 C C . ARG A 1 91 ? -27.916 1.186 17.593 1.00 58.41 91 ARG A C 1
ATOM 754 O O . ARG A 1 91 ? -28.575 2.016 18.209 1.00 58.41 91 ARG A O 1
ATOM 761 N N . LEU A 1 92 ? -28.346 0.642 16.451 1.00 56.34 92 LEU A N 1
ATOM 762 C CA . LEU A 1 92 ? -29.643 0.940 15.824 1.00 56.34 92 LEU A CA 1
ATOM 763 C C . LEU A 1 92 ? -30.751 -0.075 16.159 1.00 56.34 92 LEU A C 1
ATOM 765 O O . LEU A 1 92 ? -31.847 0.036 15.619 1.00 56.34 92 LEU A O 1
ATOM 769 N N . THR A 1 93 ? -30.513 -1.031 17.059 1.00 54.41 93 THR A N 1
ATOM 770 C CA . THR A 1 93 ? -31.543 -1.979 17.521 1.00 54.41 93 THR A CA 1
ATOM 771 C C . THR A 1 93 ? -31.655 -1.974 19.040 1.00 54.41 93 THR A C 1
ATOM 773 O O . THR A 1 93 ? -31.105 -2.834 19.721 1.00 54.41 93 THR A O 1
ATOM 776 N N . VAL A 1 94 ? -32.389 -0.994 19.565 1.00 53.12 94 VAL A N 1
ATOM 777 C CA . VAL A 1 94 ? -33.133 -1.135 20.8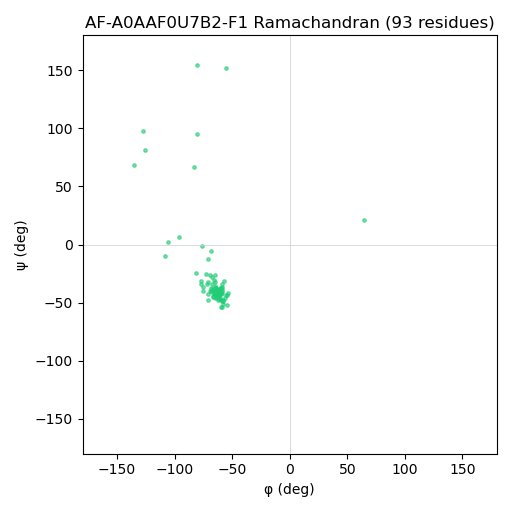22 1.00 53.12 94 VAL A CA 1
ATOM 778 C C . VAL A 1 94 ? -34.563 -0.705 20.510 1.00 53.12 94 VAL A C 1
ATOM 780 O O . VAL A 1 94 ? -34.855 0.487 20.444 1.00 53.12 94 VAL A O 1
ATOM 783 N N . THR A 1 95 ? -35.423 -1.684 20.250 1.00 42.66 95 THR A N 1
ATOM 784 C CA . THR A 1 95 ? -36.886 -1.555 20.192 1.00 42.66 95 THR A CA 1
ATOM 785 C C . THR A 1 95 ? -37.485 -2.744 20.904 1.00 42.66 95 THR A C 1
ATOM 787 O O . THR A 1 95 ? -37.017 -3.863 20.585 1.00 42.66 95 THR A O 1
#

Organism: Solanum verrucosum (NCBI:txid315347)